Protein AF-A0A7K0Y159-F1 (afdb_monomer)

Structure (mmCIF, N/CA/C/O backbone):
data_AF-A0A7K0Y159-F1
#
_entry.id   AF-A0A7K0Y159-F1
#
loop_
_atom_site.group_PDB
_atom_site.id
_atom_site.type_symbol
_atom_site.label_atom_id
_atom_site.label_alt_id
_atom_site.label_comp_id
_atom_site.label_asym_id
_atom_site.label_entity_id
_atom_site.label_seq_id
_atom_site.pdbx_PDB_ins_code
_atom_site.Cartn_x
_atom_site.Cartn_y
_atom_site.Cartn_z
_atom_site.occupancy
_atom_site.B_iso_or_equiv
_atom_site.auth_seq_id
_atom_site.auth_comp_id
_atom_site.auth_asym_id
_atom_site.auth_atom_id
_atom_site.pdbx_PDB_model_num
ATOM 1 N N . MET A 1 1 ? -6.585 -5.092 12.415 1.00 39.22 1 MET A N 1
ATOM 2 C CA . MET A 1 1 ? -5.787 -6.275 12.840 1.00 39.22 1 MET A CA 1
ATOM 3 C C . MET A 1 1 ? -5.079 -6.855 11.619 1.00 39.22 1 MET A C 1
ATOM 5 O O . MET A 1 1 ? -5.759 -7.235 10.676 1.00 39.22 1 MET A O 1
ATOM 9 N N . ILE A 1 2 ? -3.743 -6.906 11.598 1.00 52.47 2 ILE A N 1
ATOM 10 C CA . ILE A 1 2 ? -2.983 -7.543 10.504 1.00 52.47 2 ILE A CA 1
ATOM 11 C C . ILE A 1 2 ? -2.887 -9.045 10.814 1.00 52.47 2 ILE A C 1
ATOM 13 O O . ILE A 1 2 ? -2.257 -9.421 11.797 1.00 52.47 2 ILE A O 1
ATOM 17 N N . MET A 1 3 ? -3.539 -9.902 10.021 1.00 45.56 3 MET A N 1
ATOM 18 C CA . MET A 1 3 ? -3.641 -11.348 10.305 1.00 45.56 3 MET A CA 1
ATOM 19 C C . MET A 1 3 ? -2.544 -12.215 9.656 1.00 45.56 3 MET A C 1
ATOM 21 O O . MET A 1 3 ? -2.534 -13.430 9.833 1.00 45.56 3 MET A O 1
ATOM 25 N N . TRP A 1 4 ? -1.609 -11.621 8.908 1.00 54.16 4 TRP A N 1
ATOM 26 C CA . TRP A 1 4 ? -0.610 -12.344 8.105 1.00 54.16 4 TRP A CA 1
ATOM 27 C C . TRP A 1 4 ? 0.704 -11.562 8.043 1.00 54.16 4 TRP A C 1
ATOM 29 O O . TRP A 1 4 ? 0.704 -10.355 8.263 1.00 54.16 4 TRP A O 1
ATOM 39 N N . LYS A 1 5 ? 1.822 -12.212 7.684 1.00 50.22 5 LYS A N 1
ATOM 40 C CA . LYS A 1 5 ? 3.091 -11.503 7.458 1.00 50.22 5 LYS A CA 1
ATOM 41 C C . LYS A 1 5 ? 2.937 -10.557 6.248 1.00 50.22 5 LYS A C 1
ATOM 43 O O . LYS A 1 5 ? 2.713 -11.063 5.144 1.00 50.22 5 LYS A O 1
ATOM 48 N N . PRO A 1 6 ? 3.022 -9.225 6.420 1.00 58.72 6 PRO A N 1
ATOM 49 C CA . PRO A 1 6 ? 3.066 -8.311 5.285 1.00 58.72 6 PRO A CA 1
ATOM 50 C C . PRO A 1 6 ? 4.354 -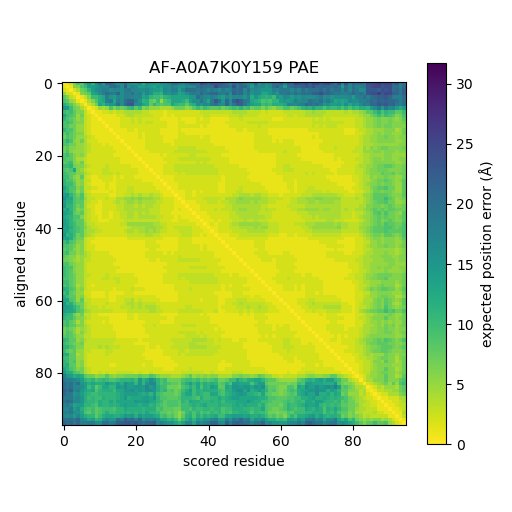8.570 4.498 1.00 58.72 6 PRO A C 1
ATOM 52 O O . PRO A 1 6 ? 5.383 -8.915 5.086 1.00 58.72 6 PRO A O 1
ATOM 55 N N . THR A 1 7 ? 4.306 -8.451 3.170 1.00 70.50 7 THR A N 1
ATOM 56 C CA . THR A 1 7 ? 5.493 -8.715 2.337 1.00 70.50 7 THR A CA 1
ATOM 57 C C . THR A 1 7 ? 6.564 -7.670 2.624 1.00 70.50 7 THR A C 1
ATOM 59 O O . THR A 1 7 ? 7.737 -7.995 2.801 1.00 70.50 7 THR A O 1
ATOM 62 N N . THR A 1 8 ? 6.155 -6.405 2.700 1.00 80.12 8 THR A N 1
ATOM 63 C CA . THR A 1 8 ? 7.031 -5.260 2.942 1.00 80.12 8 THR A CA 1
ATOM 64 C C . THR A 1 8 ? 6.196 -4.129 3.528 1.00 80.12 8 THR A C 1
ATOM 66 O O . THR A 1 8 ? 5.166 -3.776 2.950 1.00 80.12 8 THR A O 1
ATOM 69 N N . ILE A 1 9 ? 6.623 -3.590 4.669 1.00 91.62 9 ILE A N 1
ATOM 70 C CA . ILE A 1 9 ? 6.135 -2.312 5.186 1.00 91.62 9 ILE A CA 1
ATOM 71 C C . ILE A 1 9 ? 7.346 -1.403 5.351 1.00 91.62 9 ILE A C 1
ATOM 73 O O . ILE A 1 9 ? 8.313 -1.816 5.988 1.00 91.62 9 ILE A O 1
ATOM 77 N N . PHE A 1 10 ? 7.315 -0.218 4.740 1.00 93.75 10 PHE A N 1
ATOM 78 C CA . PHE A 1 10 ? 8.365 0.789 4.887 1.00 93.75 10 PHE A CA 1
ATOM 79 C C . PHE A 1 10 ? 7.798 2.101 5.410 1.00 93.75 10 PHE A C 1
ATOM 81 O O . PHE A 1 10 ? 6.800 2.608 4.893 1.00 93.75 10 PHE A O 1
ATOM 88 N N . ASN A 1 11 ? 8.525 2.670 6.373 1.00 95.88 11 ASN A N 1
ATOM 89 C CA . ASN A 1 11 ? 8.333 4.019 6.889 1.00 95.88 11 ASN A CA 1
ATOM 90 C C . ASN A 1 11 ? 6.9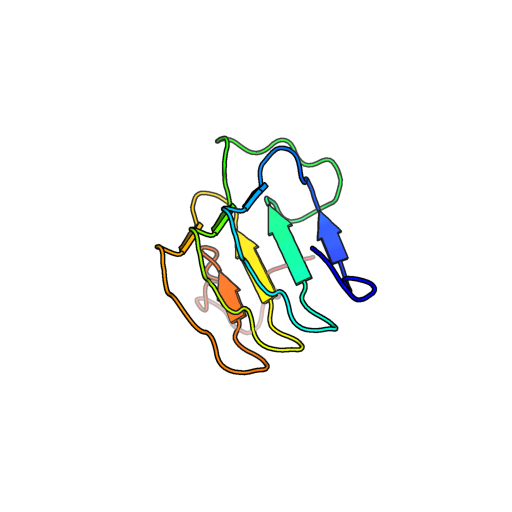22 4.222 7.469 1.00 95.88 11 ASN A C 1
ATOM 92 O O . ASN A 1 11 ? 6.206 5.162 7.117 1.00 95.88 11 ASN A O 1
ATOM 96 N N . GLU A 1 12 ? 6.534 3.322 8.376 1.00 95.31 12 GLU A N 1
ATOM 97 C CA . GLU A 1 12 ? 5.221 3.239 9.026 1.00 95.31 12 GLU A CA 1
ATOM 98 C C . GLU A 1 12 ? 4.762 4.560 9.642 1.00 95.31 12 GLU A C 1
ATOM 100 O O . GLU A 1 12 ? 3.567 4.841 9.656 1.00 95.31 12 GLU A O 1
ATOM 105 N N . GLN A 1 13 ? 5.692 5.397 10.111 1.00 96.56 13 GLN A N 1
ATOM 106 C CA . GLN A 1 13 ? 5.391 6.715 10.679 1.00 96.56 13 GLN A CA 1
ATOM 107 C C . GLN A 1 13 ? 4.692 7.678 9.700 1.00 96.56 13 GLN A C 1
ATOM 109 O O . GLN A 1 13 ? 4.162 8.702 10.127 1.00 96.56 13 GLN A O 1
ATOM 114 N N . TYR A 1 14 ? 4.696 7.368 8.402 1.00 98.06 14 TYR A N 1
ATOM 115 C CA . TYR A 1 14 ? 4.008 8.126 7.357 1.00 98.06 14 TYR A CA 1
ATOM 116 C C . TYR A 1 14 ? 2.776 7.391 6.800 1.00 98.06 14 TYR A C 1
ATOM 118 O O . TYR A 1 14 ? 2.213 7.822 5.791 1.00 98.06 14 TYR A O 1
ATOM 126 N N . ILE A 1 15 ? 2.351 6.289 7.423 1.00 97.75 15 ILE A N 1
ATOM 127 C CA . ILE A 1 15 ? 1.197 5.488 7.007 1.00 97.75 15 ILE A CA 1
ATOM 128 C C . ILE A 1 15 ? 0.114 5.577 8.085 1.00 97.75 15 ILE A C 1
ATOM 130 O O . ILE A 1 15 ? 0.344 5.253 9.247 1.00 97.75 15 ILE A O 1
ATOM 134 N N . SER A 1 16 ? -1.089 5.984 7.689 1.00 98.12 16 SER A N 1
ATOM 135 C CA . SER A 1 16 ? -2.271 6.015 8.551 1.00 98.12 16 SER A CA 1
ATOM 136 C C . SER A 1 16 ? -3.296 4.985 8.078 1.00 98.12 16 SER A C 1
ATOM 138 O O . SER A 1 16 ? -3.613 4.920 6.890 1.00 98.12 16 SER A O 1
ATOM 140 N N . ILE A 1 17 ? -3.793 4.162 9.004 1.00 97.75 17 ILE A N 1
ATOM 141 C CA . ILE A 1 17 ? -4.821 3.144 8.756 1.00 97.75 17 ILE A CA 1
ATOM 142 C C . ILE A 1 17 ? -5.955 3.378 9.754 1.00 97.75 17 ILE A C 1
ATOM 144 O O . ILE A 1 17 ? -5.700 3.429 10.957 1.00 97.75 17 ILE A O 1
ATOM 148 N N . GLY A 1 18 ? -7.174 3.522 9.239 1.00 98.38 18 GLY A N 1
ATOM 149 C CA . GLY A 1 18 ? -8.398 3.690 10.016 1.00 98.38 18 GLY A CA 1
ATOM 150 C C . GLY A 1 18 ? -8.896 2.404 10.680 1.00 98.38 1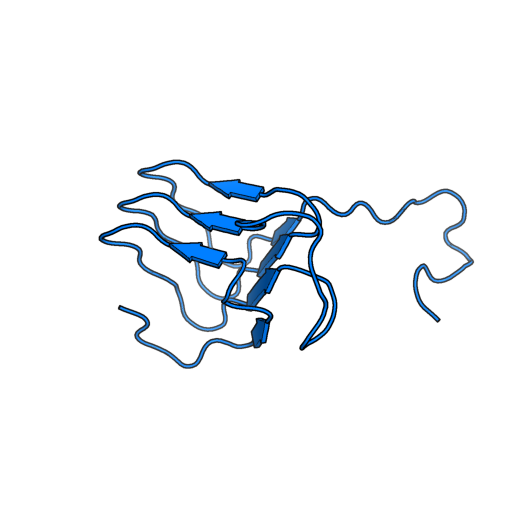8 GLY A C 1
ATOM 151 O O . GLY A 1 18 ? -8.227 1.363 10.695 1.00 98.38 18 GLY A O 1
ATOM 152 N N . ASP A 1 19 ? -10.107 2.475 11.216 1.00 98.50 19 ASP A N 1
ATOM 153 C CA . ASP A 1 19 ? -10.729 1.381 11.960 1.00 98.50 19 ASP A CA 1
ATOM 154 C C . ASP A 1 19 ? -11.329 0.316 11.027 1.00 98.50 19 ASP A C 1
ATOM 156 O O . ASP A 1 19 ? -11.707 0.584 9.887 1.00 98.50 19 ASP A O 1
ATOM 160 N N . ASP A 1 20 ? -11.417 -0.929 11.503 1.00 98.06 20 ASP A N 1
ATOM 161 C CA . ASP A 1 20 ? -12.032 -2.057 10.781 1.00 98.06 20 ASP A CA 1
ATOM 162 C C . ASP A 1 20 ? -11.465 -2.335 9.372 1.00 98.06 20 ASP A C 1
ATOM 164 O O . ASP A 1 20 ? -12.146 -2.869 8.495 1.00 98.06 20 ASP A O 1
ATOM 168 N N . VAL A 1 21 ? -10.185 -2.019 9.153 1.00 98.00 21 VAL A N 1
ATOM 169 C CA . VAL A 1 21 ? -9.486 -2.327 7.898 1.00 98.00 21 VAL A CA 1
ATOM 170 C C . VAL A 1 21 ? -9.003 -3.778 7.869 1.00 98.00 21 VAL A C 1
ATOM 172 O O . VAL A 1 21 ? -8.295 -4.249 8.771 1.00 98.00 21 VAL A O 1
ATOM 175 N N . LEU A 1 22 ? -9.323 -4.475 6.776 1.00 96.81 22 LEU A N 1
ATOM 176 C CA . LEU A 1 22 ? -8.805 -5.804 6.462 1.00 96.81 22 LEU A CA 1
ATOM 177 C C . LEU A 1 22 ? -7.726 -5.709 5.384 1.00 96.81 22 LEU A C 1
ATOM 179 O O . LEU A 1 22 ? -7.983 -5.304 4.253 1.00 96.81 22 LEU A O 1
ATOM 183 N N . ILE A 1 23 ? -6.517 -6.156 5.723 1.00 95.38 23 ILE A N 1
ATOM 184 C CA . ILE A 1 23 ? -5.388 -6.224 4.790 1.00 95.38 23 ILE A CA 1
ATOM 185 C C . ILE A 1 23 ? -5.111 -7.688 4.456 1.00 95.38 23 ILE A C 1
ATOM 187 O O . ILE A 1 23 ? -4.806 -8.503 5.333 1.00 95.38 23 ILE A O 1
ATOM 191 N N . GLY A 1 24 ? -5.267 -8.033 3.179 1.00 94.50 24 GLY A N 1
ATOM 192 C CA . GLY A 1 24 ? -5.038 -9.372 2.659 1.00 94.50 24 GLY A CA 1
ATOM 193 C C . GLY A 1 24 ? -3.570 -9.802 2.765 1.00 94.50 24 GLY A C 1
ATOM 194 O O . GLY A 1 24 ? -2.667 -8.972 2.888 1.00 94.50 24 GLY A O 1
ATOM 195 N N . PRO A 1 25 ? -3.291 -11.113 2.707 1.00 92.38 25 PRO A N 1
ATOM 196 C CA . PRO A 1 25 ? -1.924 -11.611 2.770 1.00 92.38 25 PRO A CA 1
ATOM 197 C C . PRO A 1 25 ? -1.100 -11.104 1.583 1.00 92.38 25 PRO A C 1
ATOM 199 O O . PRO A 1 25 ? -1.612 -10.915 0.480 1.00 92.38 25 PRO A O 1
ATOM 202 N N . GLY A 1 26 ? 0.199 -10.913 1.788 1.00 91.81 26 GLY A N 1
ATOM 203 C CA . GLY A 1 26 ? 1.117 -10.550 0.712 1.00 91.81 26 GLY A CA 1
ATOM 204 C C . GLY A 1 26 ? 1.044 -9.092 0.243 1.00 91.81 26 GLY A C 1
ATOM 205 O O . GLY A 1 26 ? 1.703 -8.759 -0.740 1.00 91.81 26 GLY A O 1
ATOM 206 N N . VAL A 1 27 ? 0.266 -8.234 0.912 1.00 94.12 27 VAL A N 1
ATOM 207 C CA . VAL A 1 27 ? 0.223 -6.799 0.605 1.00 94.12 27 VAL A CA 1
ATOM 208 C C . VAL A 1 27 ? 1.565 -6.135 0.937 1.00 94.12 27 VAL A C 1
ATOM 210 O O . VAL A 1 27 ? 2.190 -6.455 1.955 1.00 94.12 27 VAL A O 1
ATOM 213 N N . ALA A 1 28 ? 1.993 -5.217 0.071 1.00 94.25 28 ALA A N 1
ATOM 214 C CA . ALA A 1 28 ? 3.101 -4.299 0.315 1.00 94.25 28 ALA A CA 1
ATOM 215 C C . ALA A 1 28 ? 2.562 -2.882 0.566 1.00 94.25 28 ALA A C 1
ATOM 217 O O . ALA A 1 28 ? 1.747 -2.390 -0.217 1.00 94.25 28 ALA A O 1
ATOM 218 N N . LEU A 1 29 ? 3.016 -2.236 1.641 1.00 94.62 29 LEU A N 1
ATOM 219 C CA . LEU A 1 29 ? 2.661 -0.858 1.996 1.00 94.62 29 LEU A CA 1
ATOM 220 C C . LEU A 1 29 ? 3.934 -0.036 2.165 1.00 94.62 29 LEU A C 1
ATOM 222 O O . LEU A 1 29 ? 4.770 -0.362 3.001 1.00 94.62 29 LEU A O 1
ATOM 226 N N . SER A 1 30 ? 4.095 1.029 1.394 1.00 95.19 30 SER A N 1
ATOM 227 C CA . SER A 1 30 ? 5.296 1.859 1.463 1.00 95.19 30 SER A CA 1
ATOM 228 C C . SER A 1 30 ? 4.938 3.331 1.418 1.00 95.19 30 SER A C 1
ATOM 230 O O . SER A 1 30 ? 4.222 3.771 0.516 1.00 95.19 30 SER A O 1
ATOM 232 N N . ALA A 1 31 ? 5.480 4.088 2.365 1.00 96.12 31 ALA A N 1
ATOM 233 C CA . ALA A 1 31 ? 5.668 5.522 2.226 1.00 96.12 31 ALA A CA 1
ATOM 234 C C . ALA A 1 31 ? 7.144 5.771 1.888 1.00 96.12 31 ALA A C 1
ATOM 236 O O . ALA A 1 31 ? 8.022 5.356 2.633 1.00 96.12 31 ALA A O 1
ATOM 237 N N . GLY A 1 32 ? 7.448 6.402 0.759 1.00 92.12 32 GLY A N 1
ATOM 238 C CA . GLY A 1 32 ? 8.812 6.492 0.233 1.00 92.12 32 GLY A CA 1
ATOM 239 C C . GLY A 1 32 ? 9.268 5.224 -0.503 1.00 92.12 32 GLY A C 1
ATOM 240 O O . GLY A 1 32 ? 8.527 4.247 -0.628 1.00 92.12 32 GLY A O 1
ATOM 241 N N . MET A 1 33 ? 10.494 5.262 -1.033 1.00 85.38 33 MET A N 1
ATOM 242 C CA . MET A 1 33 ? 11.045 4.236 -1.935 1.00 85.38 33 MET A CA 1
ATOM 243 C C . MET A 1 33 ? 12.002 3.265 -1.238 1.00 85.38 33 MET A C 1
ATOM 245 O O . MET A 1 33 ? 12.242 2.169 -1.742 1.00 85.38 33 MET A O 1
ATOM 249 N N . VAL A 1 34 ? 12.566 3.662 -0.095 1.00 88.31 34 VAL A N 1
ATOM 250 C CA . VAL A 1 34 ? 13.551 2.873 0.657 1.00 88.31 34 VAL A CA 1
ATOM 251 C C . VAL A 1 34 ? 13.288 2.936 2.168 1.00 88.31 34 VAL A C 1
ATOM 253 O O . VAL A 1 34 ? 12.732 3.932 2.648 1.00 88.31 34 VAL A O 1
ATOM 256 N N . PRO A 1 35 ? 13.700 1.912 2.943 1.00 90.94 35 PRO A N 1
ATOM 257 C CA . PRO A 1 35 ? 13.635 1.958 4.402 1.00 90.94 35 PRO A CA 1
ATOM 258 C C . PRO A 1 35 ? 14.401 3.158 4.971 1.00 90.94 35 PRO A C 1
ATOM 260 O O . PRO A 1 35 ? 15.538 3.411 4.578 1.00 90.94 35 PRO A O 1
ATOM 263 N N . GLY A 1 36 ? 13.799 3.867 5.923 1.00 91.81 36 GLY A N 1
ATOM 264 C CA . GLY A 1 36 ? 14.407 5.008 6.611 1.00 91.81 36 GLY A CA 1
ATOM 265 C C . GLY A 1 36 ? 14.372 6.322 5.830 1.00 91.81 36 GLY A C 1
ATOM 266 O O . GLY A 1 36 ? 14.947 7.304 6.289 1.00 91.81 36 GLY A O 1
ATOM 267 N N . GLN A 1 37 ? 13.717 6.369 4.667 1.00 92.75 37 GLN A N 1
ATOM 268 C CA . GLN A 1 37 ? 13.563 7.612 3.917 1.00 92.75 37 GLN A CA 1
ATOM 269 C C . GLN A 1 37 ? 12.701 8.619 4.695 1.00 92.75 37 GLN A C 1
ATOM 271 O O . GLN A 1 37 ? 11.562 8.326 5.063 1.00 92.75 37 GLN A O 1
ATOM 276 N N . GLU A 1 38 ? 13.214 9.839 4.869 1.00 95.75 38 GLU A N 1
ATOM 277 C CA . GLU A 1 38 ? 12.413 10.969 5.340 1.00 95.75 38 GLU A CA 1
ATOM 278 C C . GLU A 1 38 ? 11.462 11.430 4.229 1.00 95.75 38 GLU A C 1
ATOM 280 O O . GLU A 1 38 ? 11.883 11.805 3.130 1.00 95.75 38 GLU A O 1
ATOM 285 N N . CYS A 1 39 ? 10.160 11.363 4.502 1.00 94.50 39 CYS A N 1
ATOM 286 C CA . CYS A 1 39 ? 9.127 11.816 3.578 1.00 94.50 39 CYS A CA 1
ATOM 287 C C . CYS A 1 39 ? 8.800 13.294 3.814 1.00 94.50 39 CYS A C 1
ATOM 289 O O . CYS A 1 39 ? 8.866 13.788 4.940 1.00 94.50 39 CYS A O 1
ATOM 291 N N . LEU A 1 40 ? 8.401 13.992 2.747 1.00 93.31 40 LEU A N 1
ATOM 292 C CA . LEU A 1 40 ? 8.100 15.429 2.789 1.00 93.31 40 LEU A CA 1
ATOM 293 C C . LEU A 1 40 ? 6.801 15.761 3.534 1.00 93.31 40 LEU A C 1
ATOM 295 O O . LEU A 1 40 ? 6.610 16.901 3.954 1.00 93.31 40 LEU A O 1
ATOM 299 N N . VAL A 1 41 ? 5.899 14.788 3.673 1.00 94.56 41 VAL A N 1
ATOM 300 C CA . VAL A 1 41 ? 4.594 14.964 4.316 1.00 94.56 41 VAL A CA 1
ATOM 301 C C . VAL A 1 41 ? 4.286 13.801 5.253 1.00 94.56 41 VAL A C 1
ATOM 303 O O . VAL A 1 41 ? 4.839 12.713 5.110 1.00 94.56 41 VAL A O 1
ATOM 306 N N . THR A 1 42 ? 3.383 14.028 6.208 1.00 95.69 42 THR A N 1
ATOM 307 C CA . THR A 1 42 ? 2.828 12.981 7.069 1.00 95.69 42 THR A CA 1
ATOM 308 C C . THR A 1 42 ? 1.316 13.193 7.254 1.00 95.69 42 THR A C 1
ATOM 310 O O . THR A 1 42 ? 0.919 14.292 7.650 1.00 95.69 42 THR A O 1
ATOM 313 N N . PRO A 1 43 ? 0.459 12.195 6.960 1.00 96.56 43 PRO A N 1
ATOM 314 C CA . PRO A 1 43 ? 0.772 10.907 6.328 1.00 96.56 43 PRO A CA 1
ATOM 315 C C . PRO A 1 43 ? 1.026 11.031 4.809 1.00 96.56 43 PRO A C 1
ATOM 317 O O . PRO A 1 43 ? 0.481 11.909 4.146 1.00 96.56 43 PRO A O 1
ATOM 320 N N . VAL A 1 44 ? 1.821 10.113 4.253 1.00 97.94 44 VAL A N 1
ATOM 321 C CA . VAL A 1 44 ? 1.980 9.901 2.798 1.00 97.94 44 VAL A CA 1
ATOM 322 C C . VAL A 1 44 ? 0.909 8.946 2.276 1.00 97.94 44 VAL A C 1
ATOM 324 O O . VAL A 1 44 ? 0.343 9.178 1.211 1.00 97.94 44 VAL A O 1
ATOM 327 N N . VAL A 1 45 ? 0.613 7.876 3.020 1.00 98.19 45 VAL A N 1
ATOM 328 C CA . VAL A 1 45 ? -0.430 6.900 2.672 1.00 98.19 45 VAL A CA 1
ATOM 329 C C . VAL A 1 45 ? -1.501 6.919 3.751 1.00 98.19 45 VAL A C 1
ATOM 331 O O . VAL A 1 45 ? -1.205 6.689 4.922 1.00 98.19 45 VAL A O 1
ATOM 334 N N . THR A 1 46 ? -2.747 7.160 3.356 1.00 98.56 46 THR A N 1
ATOM 335 C CA . THR A 1 46 ? -3.917 7.061 4.237 1.00 98.56 46 THR A CA 1
ATOM 336 C C . THR A 1 46 ? -4.879 6.010 3.704 1.00 98.56 46 THR A C 1
ATOM 338 O O . THR A 1 46 ? -5.259 6.054 2.533 1.00 98.56 46 THR A O 1
ATOM 341 N N . ILE A 1 47 ? -5.284 5.080 4.568 1.00 98.56 47 ILE A N 1
ATOM 342 C CA . ILE A 1 47 ? -6.381 4.138 4.336 1.00 98.56 47 ILE A CA 1
ATOM 343 C C . ILE A 1 47 ? -7.469 4.449 5.359 1.00 98.56 47 ILE A C 1
ATOM 345 O O . ILE A 1 47 ? -7.217 4.345 6.556 1.00 98.56 47 ILE A O 1
ATOM 349 N N . GLY A 1 48 ? -8.651 4.846 4.891 1.00 98.75 48 GLY A N 1
ATOM 350 C CA . GLY A 1 48 ? -9.808 5.135 5.734 1.00 98.75 48 GLY A CA 1
ATOM 351 C C . GLY A 1 48 ? -10.413 3.894 6.393 1.00 98.75 48 GLY A C 1
ATOM 352 O O . GLY A 1 48 ? -9.903 2.779 6.281 1.00 98.75 48 GLY A O 1
ATOM 353 N N . ASP A 1 49 ? -11.540 4.085 7.067 1.00 98.81 49 ASP A N 1
ATOM 354 C CA . ASP A 1 49 ? -12.206 3.037 7.838 1.00 98.81 49 ASP A CA 1
ATOM 355 C C . ASP A 1 49 ? -12.895 1.999 6.941 1.00 98.81 49 ASP A C 1
ATOM 357 O O . ASP A 1 49 ? -13.302 2.298 5.814 1.00 98.81 49 ASP A O 1
ATOM 361 N N . ARG A 1 50 ? -13.103 0.785 7.467 1.00 98.62 50 ARG A N 1
ATOM 36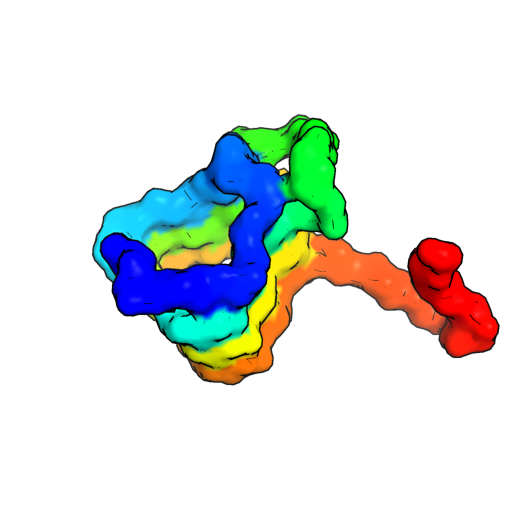2 C CA . ARG A 1 50 ? -13.906 -0.298 6.855 1.00 98.62 50 ARG A CA 1
ATOM 363 C C . ARG A 1 50 ? -13.462 -0.675 5.437 1.00 98.62 50 ARG A C 1
ATOM 365 O O . ARG A 1 50 ? -14.256 -1.110 4.598 1.00 98.62 50 ARG A O 1
ATOM 372 N N . CYS A 1 51 ? -12.171 -0.511 5.166 1.00 98.69 51 CYS A N 1
ATOM 373 C CA . CYS A 1 51 ? -11.574 -0.841 3.880 1.00 98.69 51 CYS A CA 1
ATOM 374 C C . CYS A 1 51 ? -11.157 -2.313 3.791 1.00 98.69 51 CYS A C 1
ATOM 376 O O . CYS A 1 51 ? -10.779 -2.943 4.783 1.00 98.69 51 CYS A O 1
ATOM 378 N N . LEU A 1 52 ? -11.135 -2.834 2.564 1.00 98.25 52 LEU A N 1
ATOM 379 C CA . LEU A 1 52 ? -10.553 -4.134 2.239 1.00 98.25 52 LEU A CA 1
ATOM 380 C C . LEU A 1 52 ? -9.440 -3.956 1.208 1.00 98.25 52 LEU A C 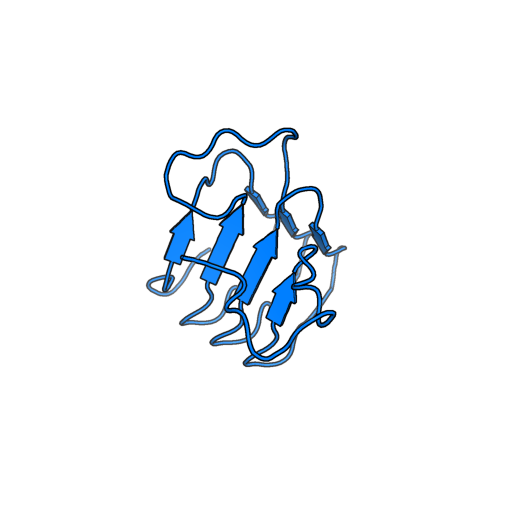1
ATOM 382 O O . LEU A 1 52 ? -9.680 -3.557 0.065 1.00 98.25 52 LEU A O 1
ATOM 386 N N . ILE A 1 53 ? -8.21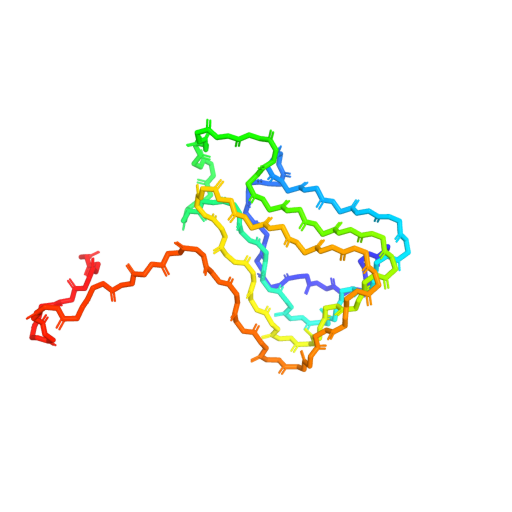4 -4.310 1.591 1.00 97.44 53 ILE A N 1
ATOM 387 C CA . ILE A 1 53 ? -7.075 -4.361 0.675 1.00 97.44 53 ILE A CA 1
ATOM 388 C C . ILE A 1 53 ? -6.849 -5.808 0.249 1.00 97.44 53 ILE A C 1
ATOM 390 O O . ILE A 1 53 ? -6.497 -6.659 1.069 1.00 97.44 53 ILE A O 1
ATOM 394 N N . GLY A 1 54 ? -7.084 -6.107 -1.028 1.00 97.06 54 GLY A N 1
ATOM 395 C CA . GLY A 1 54 ? -6.995 -7.464 -1.550 1.00 97.06 54 GLY A CA 1
ATOM 396 C C . GLY A 1 54 ? -5.588 -8.059 -1.446 1.00 97.06 54 GLY A C 1
ATOM 397 O O . GLY A 1 54 ? -4.581 -7.356 -1.405 1.00 97.06 54 GLY A O 1
ATOM 398 N N . ARG A 1 55 ? -5.517 -9.395 -1.413 1.00 94.69 55 ARG A N 1
ATOM 399 C CA . ARG A 1 55 ? -4.261 -10.156 -1.378 1.00 94.69 55 ARG A CA 1
ATOM 400 C C . ARG A 1 55 ? -3.293 -9.705 -2.474 1.00 94.69 55 ARG A C 1
ATOM 402 O O . ARG A 1 55 ? -3.691 -9.544 -3.625 1.00 94.69 55 ARG A O 1
ATOM 409 N N . GLY A 1 56 ? -2.012 -9.613 -2.120 1.00 94.56 56 GLY A N 1
ATOM 410 C CA . GLY A 1 56 ? -0.927 -9.358 -3.070 1.00 94.56 56 GLY A CA 1
ATOM 411 C C . GLY A 1 56 ? -0.965 -7.981 -3.734 1.00 94.56 56 GLY A C 1
ATOM 412 O O . GLY A 1 56 ? -0.298 -7.802 -4.749 1.00 94.56 56 GLY A O 1
ATOM 413 N N . SER A 1 57 ? -1.762 -7.047 -3.212 1.00 96.62 57 SER A N 1
ATOM 414 C CA . SER A 1 57 ? -1.803 -5.661 -3.679 1.00 96.62 57 SER A CA 1
ATOM 415 C C . SER A 1 57 ? -0.589 -4.864 -3.185 1.00 96.62 57 SER A C 1
ATOM 417 O O . SER A 1 57 ? 0.014 -5.196 -2.163 1.00 96.62 57 SER A O 1
ATOM 419 N N . GLY A 1 58 ? -0.228 -3.801 -3.897 1.00 95.38 58 GLY A N 1
ATOM 420 C CA . GLY A 1 58 ? 0.842 -2.882 -3.510 1.00 95.38 58 GLY A CA 1
ATOM 421 C C . GLY A 1 58 ? 0.331 -1.449 -3.448 1.00 95.38 58 GLY A C 1
ATOM 422 O O . GLY A 1 58 ? -0.260 -0.972 -4.413 1.00 95.38 58 GLY A O 1
ATOM 423 N N . ILE A 1 59 ? 0.559 -0.770 -2.327 1.00 96.81 59 ILE A N 1
ATOM 424 C CA . ILE A 1 59 ? 0.265 0.657 -2.160 1.00 96.81 59 ILE A CA 1
ATOM 425 C C . ILE A 1 59 ? 1.586 1.349 -1.837 1.00 96.81 59 ILE A C 1
ATOM 427 O O . ILE A 1 59 ? 2.154 1.137 -0.764 1.00 96.81 59 ILE A O 1
ATOM 431 N N . VAL A 1 60 ? 2.098 2.128 -2.788 1.00 94.69 60 VAL A N 1
ATOM 432 C CA . VAL A 1 60 ? 3.431 2.744 -2.723 1.00 94.69 60 VAL A CA 1
ATOM 433 C C . VAL A 1 60 ? 3.297 4.233 -3.006 1.00 94.69 60 VAL A C 1
ATOM 435 O O . VAL A 1 60 ? 3.157 4.632 -4.162 1.00 94.69 60 VAL A O 1
ATOM 438 N N . GLY A 1 61 ? 3.300 5.042 -1.948 1.00 95.12 61 GLY A N 1
ATOM 439 C CA . GLY A 1 61 ? 3.175 6.496 -2.030 1.00 95.12 61 GLY A CA 1
ATOM 440 C C . GLY A 1 61 ? 4.505 7.203 -1.800 1.00 95.12 61 GLY A C 1
ATOM 441 O O . GLY A 1 61 ? 5.307 6.769 -0.976 1.00 95.12 61 GLY A O 1
ATOM 442 N N . HIS A 1 62 ? 4.727 8.313 -2.491 1.00 92.69 62 HIS A N 1
ATOM 443 C CA . HIS A 1 62 ? 5.884 9.191 -2.306 1.00 92.69 62 HIS A CA 1
ATOM 444 C C . HIS A 1 62 ? 5.485 10.582 -1.805 1.00 92.69 62 HIS A C 1
ATOM 446 O O . HIS A 1 62 ? 6.208 11.181 -1.011 1.00 92.69 62 HIS A O 1
ATOM 452 N N . PHE A 1 63 ? 4.340 11.088 -2.260 1.00 93.62 63 PHE A N 1
ATOM 453 C CA . PHE A 1 63 ? 3.798 12.388 -1.894 1.00 93.62 63 PHE A CA 1
ATOM 454 C C . PHE A 1 63 ? 2.432 12.259 -1.220 1.00 93.62 63 PHE A C 1
ATOM 456 O O . PHE A 1 63 ? 2.300 12.644 -0.068 1.00 93.62 63 PHE A O 1
ATOM 463 N N . SER A 1 64 ? 1.412 11.711 -1.881 1.00 95.81 64 SER A N 1
ATOM 464 C CA . SER A 1 64 ? 0.097 11.532 -1.267 1.00 95.81 64 SER A CA 1
ATOM 465 C C . SER A 1 64 ? -0.746 10.463 -1.959 1.00 95.81 64 SER A C 1
ATOM 467 O O . SER A 1 64 ? -1.092 10.576 -3.135 1.00 95.81 64 SER A O 1
ATOM 469 N N . ILE A 1 65 ? -1.158 9.463 -1.182 1.00 98.19 65 ILE A N 1
ATOM 470 C CA . ILE A 1 65 ? -2.221 8.515 -1.514 1.00 98.19 65 ILE A CA 1
ATOM 471 C C . ILE A 1 65 ? -3.276 8.585 -0.411 1.00 98.19 65 ILE A C 1
ATOM 473 O O . ILE A 1 65 ? -2.970 8.391 0.766 1.00 98.19 65 ILE A O 1
ATOM 477 N N . SER A 1 66 ? -4.532 8.805 -0.800 1.00 98.25 66 SER A N 1
ATOM 478 C CA . SER A 1 66 ? -5.678 8.777 0.110 1.00 98.25 66 SER A CA 1
ATOM 479 C C . SER A 1 66 ? -6.738 7.812 -0.409 1.00 98.25 66 SER A C 1
ATOM 481 O O . SER A 1 66 ? -7.361 8.048 -1.445 1.00 98.25 66 SER A O 1
ATOM 483 N N . ILE A 1 67 ? -6.918 6.705 0.307 1.00 98.56 67 ILE A N 1
ATOM 484 C CA . ILE A 1 67 ? -8.013 5.757 0.114 1.00 98.56 67 ILE A CA 1
ATOM 485 C C . ILE A 1 67 ? -9.090 6.119 1.134 1.00 98.56 67 ILE A C 1
ATOM 487 O O . ILE A 1 67 ? -8.854 6.044 2.338 1.00 98.56 67 ILE A O 1
ATOM 491 N N . GLY A 1 68 ? -10.257 6.544 0.649 1.00 98.69 68 GLY A N 1
ATOM 492 C CA . GLY A 1 68 ? -11.385 6.915 1.503 1.00 98.69 68 GLY A CA 1
ATOM 493 C C . GLY A 1 68 ? -12.003 5.725 2.240 1.00 98.69 68 GLY A C 1
ATOM 494 O O . GLY A 1 68 ? -11.635 4.576 2.013 1.00 98.69 68 GLY A O 1
ATOM 495 N N . ASN A 1 69 ? -12.970 6.016 3.107 1.00 98.81 69 ASN A N 1
ATOM 496 C CA . ASN A 1 69 ? -13.711 4.997 3.848 1.00 98.81 69 ASN A CA 1
ATOM 497 C C . ASN A 1 69 ? -14.483 4.054 2.911 1.00 98.81 69 ASN A C 1
ATOM 499 O O . ASN A 1 69 ? -14.909 4.459 1.828 1.00 98.81 69 ASN A O 1
ATOM 503 N N . ASP A 1 70 ? -14.707 2.819 3.366 1.00 98.56 70 ASP A N 1
ATOM 504 C CA . ASP A 1 70 ? -15.553 1.817 2.702 1.00 98.56 70 ASP A CA 1
ATOM 505 C C . ASP A 1 70 ? -15.059 1.405 1.294 1.00 98.56 70 ASP A C 1
ATOM 507 O O . ASP A 1 70 ? -15.829 0.932 0.457 1.00 98.56 70 ASP A O 1
ATOM 511 N N . VAL A 1 71 ? -13.756 1.552 1.016 1.00 98.56 71 VAL A N 1
ATOM 512 C CA . VAL A 1 71 ? -13.145 1.181 -0.272 1.00 98.56 71 VAL A CA 1
ATOM 513 C C . VAL A 1 71 ? -12.610 -0.242 -0.246 1.00 98.56 71 VAL A C 1
ATOM 515 O O . VAL A 1 71 ? -11.830 -0.636 0.625 1.00 98.56 71 VAL A O 1
ATOM 518 N N . TRP A 1 72 ? -13.025 -1.033 -1.233 1.00 97.94 72 TRP A N 1
ATOM 519 C CA . TRP A 1 72 ? -12.627 -2.429 -1.373 1.00 97.94 72 TRP A CA 1
ATOM 520 C C . TRP A 1 72 ? -11.872 -2.619 -2.684 1.00 97.94 72 TRP A C 1
ATOM 522 O O . TRP A 1 72 ? -12.401 -2.384 -3.770 1.00 97.94 72 TRP A O 1
ATOM 532 N N . THR A 1 73 ? -10.624 -3.063 -2.584 1.00 97.81 73 THR A N 1
ATOM 533 C CA . THR A 1 73 ? -9.805 -3.405 -3.750 1.00 97.81 73 THR A CA 1
ATOM 534 C C . THR A 1 73 ? -9.897 -4.898 -4.049 1.00 97.81 73 THR A C 1
ATOM 536 O O . THR A 1 73 ? -9.997 -5.736 -3.148 1.00 97.81 73 THR A O 1
ATOM 539 N N . GLY A 1 74 ? -9.819 -5.242 -5.336 1.00 97.56 74 GLY A N 1
ATOM 540 C CA . GLY A 1 74 ? -9.562 -6.615 -5.759 1.00 97.56 74 GLY A CA 1
ATOM 541 C C . GLY A 1 74 ? -8.172 -7.096 -5.325 1.00 97.56 74 GLY A C 1
ATOM 542 O O . GLY A 1 74 ? -7.377 -6.364 -4.735 1.00 97.56 74 GLY A O 1
ATOM 543 N N . HIS A 1 75 ? -7.861 -8.354 -5.617 1.00 97.19 75 HIS A N 1
ATOM 544 C CA . HIS A 1 75 ? -6.510 -8.882 -5.419 1.00 97.19 75 HIS A CA 1
ATOM 545 C C . HIS A 1 75 ? -5.559 -8.336 -6.485 1.00 97.19 75 HIS A C 1
ATOM 547 O O . HIS A 1 75 ? -5.982 -8.084 -7.611 1.00 97.19 75 HIS A O 1
ATOM 553 N N . HIS A 1 76 ? -4.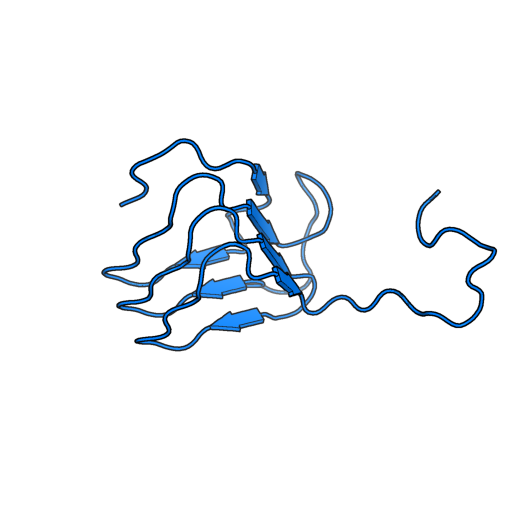276 -8.217 -6.141 1.00 96.62 76 HIS A N 1
ATOM 554 C CA . HIS A 1 76 ? -3.218 -7.811 -7.071 1.00 96.62 76 HIS A CA 1
ATOM 555 C C . HIS A 1 76 ? -3.435 -6.423 -7.698 1.00 96.62 76 HIS A C 1
ATOM 557 O O . HIS A 1 76 ? -3.114 -6.198 -8.862 1.00 96.62 76 HIS A O 1
ATOM 563 N N . VAL A 1 77 ? -3.972 -5.483 -6.917 1.00 97.81 77 VAL A N 1
ATOM 564 C CA . VAL A 1 77 ? -4.108 -4.075 -7.311 1.00 97.81 77 VAL A CA 1
ATOM 565 C C . VAL A 1 77 ? -2.834 -3.319 -6.942 1.00 97.81 77 VAL A C 1
ATOM 567 O O . VAL A 1 77 ? -2.316 -3.476 -5.837 1.00 97.81 77 VAL A O 1
ATOM 570 N N . TYR A 1 78 ? -2.338 -2.480 -7.850 1.00 95.19 78 TYR A N 1
ATOM 571 C CA . TYR A 1 78 ? -1.201 -1.600 -7.594 1.00 95.19 78 TYR A CA 1
ATOM 572 C C . TYR A 1 78 ? -1.651 -0.138 -7.617 1.00 95.19 78 TYR A C 1
ATOM 574 O O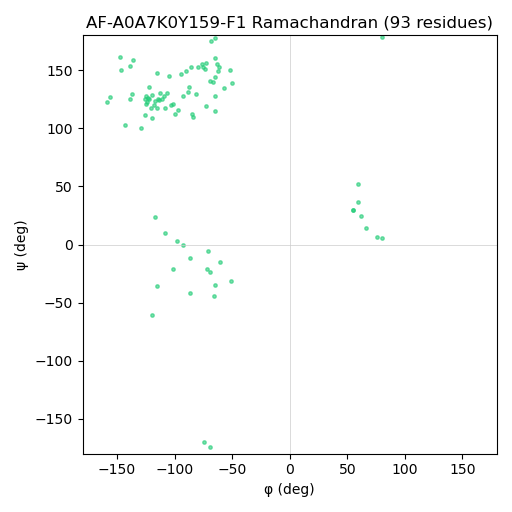 . TYR A 1 78 ? -2.258 0.305 -8.591 1.00 95.19 78 TYR A O 1
ATOM 582 N N . ILE A 1 79 ? -1.380 0.594 -6.537 1.00 96.50 79 ILE A N 1
ATOM 583 C CA . ILE A 1 79 ? -1.704 2.014 -6.381 1.00 96.50 79 ILE A CA 1
ATOM 584 C C . ILE A 1 79 ? -0.408 2.749 -6.067 1.00 96.50 79 ILE A C 1
ATOM 586 O O . ILE A 1 79 ? 0.268 2.442 -5.082 1.00 96.50 79 ILE A O 1
ATOM 590 N N . THR A 1 80 ? -0.075 3.734 -6.893 1.00 95.06 80 THR A N 1
ATOM 591 C CA . THR A 1 80 ? 1.075 4.603 -6.675 1.00 95.06 80 THR A CA 1
ATOM 592 C C . THR A 1 80 ? 0.790 6.011 -7.183 1.00 95.06 80 THR A C 1
ATOM 594 O O . THR A 1 80 ? 0.000 6.194 -8.108 1.00 95.06 80 THR A O 1
ATOM 597 N N . ASP A 1 81 ? 1.415 7.000 -6.556 1.00 93.31 81 ASP A N 1
ATOM 598 C CA . ASP A 1 81 ? 1.466 8.389 -7.021 1.00 93.31 81 ASP A CA 1
ATOM 599 C C . ASP A 1 81 ? 2.775 8.702 -7.768 1.00 93.31 81 ASP A C 1
ATOM 601 O O . ASP A 1 81 ? 3.003 9.835 -8.194 1.00 93.31 81 ASP A O 1
ATOM 605 N N . GLN A 1 82 ? 3.633 7.695 -7.941 1.00 85.19 82 GLN A N 1
ATOM 606 C CA . GLN A 1 82 ? 4.820 7.766 -8.773 1.00 85.19 82 GLN A CA 1
ATOM 607 C C . GLN A 1 82 ? 4.468 7.368 -10.199 1.00 85.19 82 GLN A C 1
ATOM 609 O O . GLN A 1 82 ? 3.869 6.324 -10.449 1.00 85.19 82 GLN A O 1
ATOM 614 N N . ASN A 1 83 ? 4.890 8.193 -11.151 1.00 78.31 83 ASN A N 1
ATOM 615 C CA . ASN A 1 83 ? 4.899 7.816 -12.550 1.00 78.31 83 ASN A CA 1
ATOM 616 C C . ASN A 1 83 ? 6.348 7.622 -12.989 1.00 78.31 83 ASN A C 1
ATOM 618 O O . ASN A 1 83 ? 7.186 8.506 -12.809 1.00 78.31 83 ASN A O 1
ATOM 622 N N . HIS A 1 84 ? 6.629 6.471 -13.584 1.00 71.50 84 HIS A N 1
ATOM 623 C CA . HIS A 1 84 ? 7.866 6.267 -14.310 1.00 71.50 84 HIS A CA 1
ATOM 624 C C . HIS A 1 84 ? 7.647 6.813 -15.716 1.00 71.50 84 HIS A C 1
ATOM 626 O O . HIS A 1 84 ? 6.853 6.265 -16.475 1.00 71.50 84 HIS A O 1
ATOM 632 N N . GLY A 1 85 ? 8.308 7.928 -16.024 1.00 71.38 85 GLY A N 1
ATOM 633 C CA . GLY A 1 85 ? 8.282 8.503 -17.361 1.00 71.38 85 GLY A CA 1
ATOM 634 C C . GLY A 1 85 ? 8.639 7.463 -18.431 1.00 71.38 85 GLY A C 1
ATOM 635 O O . GLY A 1 85 ? 9.359 6.498 -18.172 1.00 71.38 85 GLY A O 1
ATOM 636 N N . TYR A 1 86 ? 8.085 7.635 -19.629 1.00 78.00 86 TYR A N 1
ATOM 637 C CA . TYR A 1 86 ? 8.291 6.736 -20.774 1.00 78.00 86 TYR A CA 1
ATOM 638 C C . TYR A 1 86 ? 8.986 7.454 -21.933 1.00 78.00 86 TYR A C 1
ATOM 640 O O . TYR A 1 86 ? 8.834 7.071 -23.092 1.00 78.00 86 TYR A O 1
ATOM 648 N N . GLU A 1 87 ? 9.713 8.530 -21.639 1.00 84.94 87 GLU A N 1
ATOM 649 C CA . GLU A 1 87 ? 10.318 9.397 -22.648 1.00 84.94 87 GLU A CA 1
ATOM 650 C C . GLU A 1 87 ? 11.395 8.661 -23.453 1.00 84.94 87 GLU A C 1
ATOM 652 O O . GLU A 1 87 ? 11.508 8.882 -24.658 1.00 84.94 87 GLU A O 1
ATOM 657 N N . ASP A 1 88 ? 12.140 7.753 -22.813 1.00 87.19 88 ASP A N 1
ATOM 658 C CA . ASP A 1 88 ? 13.093 6.864 -23.477 1.00 87.19 88 ASP A CA 1
ATOM 659 C C . ASP A 1 88 ? 13.096 5.470 -22.833 1.00 87.19 88 ASP A C 1
ATOM 661 O O . ASP A 1 88 ? 13.699 5.234 -21.787 1.00 87.19 88 ASP A O 1
ATOM 665 N N . ILE A 1 89 ? 12.442 4.518 -23.499 1.00 87.50 89 ILE A N 1
ATOM 666 C CA . ILE A 1 89 ? 12.338 3.124 -23.043 1.00 87.50 89 ILE A CA 1
ATOM 667 C C . ILE A 1 89 ? 13.656 2.337 -23.144 1.00 87.50 89 ILE A C 1
ATOM 669 O O . ILE A 1 89 ? 13.708 1.182 -22.722 1.00 87.50 89 ILE A O 1
ATOM 673 N N . THR A 1 90 ? 14.709 2.918 -23.727 1.00 91.69 90 THR A N 1
ATOM 674 C CA . THR A 1 90 ? 16.040 2.294 -23.805 1.00 91.69 90 THR A CA 1
ATOM 675 C C . THR A 1 90 ? 16.894 2.571 -22.570 1.00 91.69 90 THR A C 1
ATOM 677 O O . THR A 1 90 ? 17.918 1.912 -22.372 1.00 91.69 90 THR A O 1
ATOM 680 N N . ILE A 1 91 ? 16.464 3.501 -21.712 1.00 85.38 91 ILE A N 1
ATOM 681 C CA . ILE A 1 91 ? 17.169 3.898 -20.496 1.00 85.38 91 ILE A CA 1
ATOM 682 C C . ILE A 1 91 ? 16.360 3.428 -19.277 1.00 85.38 91 ILE A C 1
ATOM 684 O O . ILE A 1 91 ? 15.180 3.755 -19.158 1.00 85.38 91 ILE A O 1
ATOM 688 N 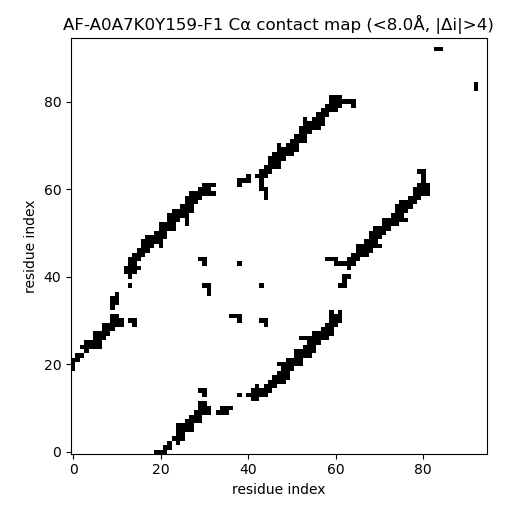N . PRO A 1 92 ? 16.956 2.666 -18.342 1.00 79.31 92 PRO A N 1
ATOM 689 C CA . PRO A 1 92 ? 16.254 2.258 -17.135 1.00 79.31 92 PRO A CA 1
ATOM 690 C C . PRO A 1 92 ? 16.012 3.459 -16.211 1.00 79.31 92 PRO A C 1
ATOM 692 O O . PRO A 1 92 ? 16.881 4.310 -16.023 1.00 79.31 92 PRO A O 1
ATOM 695 N N . ILE A 1 93 ? 14.828 3.494 -15.594 1.00 76.62 93 ILE A N 1
ATOM 696 C CA . ILE A 1 93 ? 14.404 4.580 -14.693 1.00 76.62 93 ILE A CA 1
ATOM 697 C C . ILE A 1 93 ? 15.192 4.581 -13.370 1.00 76.62 93 ILE A C 1
ATOM 699 O O . ILE A 1 93 ? 15.344 5.622 -12.738 1.00 76.62 93 ILE A O 1
ATOM 703 N N . SER A 1 94 ? 15.744 3.428 -12.978 1.00 66.12 94 SER A N 1
ATOM 704 C CA . SER A 1 94 ? 16.682 3.285 -11.857 1.00 66.12 94 SER A CA 1
ATOM 705 C C . SER A 1 94 ? 18.050 2.835 -12.365 1.00 66.12 94 SER A C 1
ATOM 707 O O . SER A 1 94 ? 18.127 2.059 -13.318 1.00 66.12 94 SER A O 1
ATOM 709 N N . LYS A 1 95 ? 19.117 3.276 -11.693 1.00 55.50 95 LYS A N 1
ATOM 710 C CA . LYS A 1 95 ? 20.454 2.671 -11.797 1.00 55.50 95 LYS A CA 1
ATOM 711 C C . LYS A 1 95 ? 20.674 1.656 -10.686 1.00 55.50 95 LYS A C 1
ATOM 713 O O . LYS A 1 95 ? 19.996 1.799 -9.643 1.00 55.50 95 LYS A O 1
#

Solvent-accessible surface area (backbone atoms only — not comparable to full-atom values): 5388 Å² total; per-residue (Å²): 108,81,85,56,74,62,68,42,78,29,42,63,91,19,50,44,74,44,57,78,35,43,59,34,53,48,24,31,43,26,25,39,94,49,80,81,51,85,61,94,49,77,59,10,28,37,39,30,32,54,20,36,42,22,39,49,14,37,41,42,14,62,62,64,39,80,43,58,61,66,42,71,51,60,62,63,44,78,49,61,68,70,78,82,83,73,90,54,86,91,55,72,95,66,135

Sequence (95 aa):
MIMWKPTTIFNEQYISIGDDVLIGPGVALSAGMVPGQECLVTPVVTIGDRCLIGRGSGIVGHFSISIGNDVWTGHHVYITDQNHGYEDITIPISK

Mean predicted aligned error: 5.05 Å

Radius of gyration: 13.89 Å; Cα contacts (8 Å, |Δi|>4): 224; chains: 1; bounding box: 36×28×37 Å

Nearest PDB structures (foldseek):
  3mqg-assembly1_B  TM=8.192E-01  e=5.785E-02  Bordetella petrii DSM 12804
  7bw9-assembly1_B  TM=5.777E-01  e=6.475E-02  Entamoeba histolytica
  7d6c-assembly1_4  TM=3.750E-01  e=1.425E-01  Synechococcus elongatus PCC 7942 = FACHB-805
  6oss-assembly1_C  TM=3.855E-01  e=4.401E-01  Proteus mirabilis HI4320
  4r36-assembly1_A  TM=4.685E-01  e=1.437E+00  Bacteroides fragilis NCTC 9343

Secondary structure (DSSP, 8-state):
---S--SEEE-GGGEEE-TT-EE-TT-EEEESSSTTPPPSSS-SEEE-TT-EE-TT-EEEESS-EEE-TT-B--TT-EEES-----S-TTS-S--

Foldseek 3Di:
DAPEDALEEADCQQEEEEEQEAEAAHEYEEADDDHPDDAPDHNQHYAYYNEYHAANEYEYGRHHDYHYYPYYDYHHHYHYPDDQDVPDPVDDSPD

pLDDT: mean 90.0, std 13.15, range [39.22, 98.81]